Protein AF-A0A938YRT4-F1 (afdb_monomer_lite)

Foldseek 3Di:
DVVVVVVVVVVVVVVLLVQLLVQLVVVLVLVVVLVVQLVCCCVPVVDDNLVSLLVSQLVSLLVVLVCVLCVVVVVVVVVCVVPVDDDDPVPPDDPVRVVVVVVVVNVLSSVLSNVVSVVCSVLVVQLVVQLVVCCVPPVDDNSVSSSVSSSVSSSVVSCCCVPPNVCVVVVNVCSSPPDDD

Sequence (181 aa):
MALELVADILFALIDLVRMSLIVAIPGFLLVLAGQHLFKKLREKFKLNWIQAAGITTYAIVLAIVFIVYLYPFALSFMERAQTGSAPVPIMELTLVDYGVMVFATIAKNLLTALVFTFLLLPLLFFASFASEKIRERHKMPEIANTFVAVFCTAFVSWAIVLFIFPWILNGVLYLLFWSQI

Structure (mmCIF, N/CA/C/O backbone):
data_AF-A0A938YRT4-F1
#
_entry.id   AF-A0A938YRT4-F1
#
loop_
_atom_site.group_PDB
_atom_site.id
_atom_site.type_symbol
_atom_site.label_atom_id
_atom_site.label_alt_id
_atom_site.label_comp_id
_atom_site.label_asym_id
_atom_site.label_entity_id
_atom_site.label_seq_id
_atom_site.pdbx_PDB_ins_code
_atom_site.Cartn_x
_atom_site.Cartn_y
_atom_site.Cartn_z
_atom_site.occupancy
_atom_site.B_iso_or_equiv
_atom_site.auth_seq_id
_atom_site.auth_comp_id
_atom_site.auth_asym_id
_atom_site.auth_atom_id
_atom_site.pdbx_PDB_model_num
ATOM 1 N N . MET A 1 1 ? -32.212 -22.183 -14.624 1.00 69.88 1 MET A N 1
ATOM 2 C CA . MET A 1 1 ? -32.281 -20.707 -14.673 1.00 69.88 1 MET A CA 1
ATOM 3 C C . MET A 1 1 ? -32.308 -20.052 -13.290 1.00 69.88 1 MET A C 1
ATOM 5 O O . MET A 1 1 ? -31.295 -19.487 -12.921 1.00 69.88 1 MET A O 1
ATOM 9 N N . ALA A 1 2 ? -33.373 -20.142 -12.474 1.00 78.94 2 ALA A N 1
ATOM 10 C CA . ALA A 1 2 ? -33.368 -19.509 -11.136 1.00 78.94 2 ALA A CA 1
ATOM 11 C C . ALA A 1 2 ? -32.367 -20.153 -10.152 1.00 78.94 2 ALA A C 1
ATOM 13 O O . ALA A 1 2 ? -31.676 -19.451 -9.425 1.00 78.94 2 ALA A O 1
ATOM 14 N N . LEU A 1 3 ? -32.252 -21.487 -10.166 1.00 83.56 3 LEU A N 1
ATOM 15 C CA . LEU A 1 3 ? -31.285 -22.215 -9.337 1.00 83.56 3 LEU A CA 1
ATOM 16 C C . LEU A 1 3 ? -29.828 -21.925 -9.745 1.00 83.56 3 LEU A C 1
ATOM 18 O O . LEU A 1 3 ? -28.975 -21.780 -8.880 1.00 83.56 3 LEU A O 1
ATOM 22 N N . GLU A 1 4 ? -29.569 -21.800 -11.050 1.00 87.00 4 GLU A N 1
ATOM 23 C CA . GLU A 1 4 ? -28.250 -21.445 -11.601 1.00 87.00 4 GLU A CA 1
ATOM 24 C C . GLU A 1 4 ? -27.862 -20.019 -11.201 1.00 87.00 4 GLU A C 1
ATOM 26 O O . GLU A 1 4 ? -26.782 -19.817 -10.669 1.00 87.00 4 GLU A O 1
ATOM 31 N N . LEU A 1 5 ? -28.789 -19.059 -11.315 1.00 86.94 5 LEU A N 1
ATOM 32 C CA . LEU A 1 5 ? -28.571 -17.682 -10.865 1.00 86.94 5 LEU A CA 1
ATOM 33 C C . LEU A 1 5 ? -28.209 -17.615 -9.371 1.00 86.94 5 LEU A C 1
ATOM 35 O O . LEU A 1 5 ? -27.293 -16.898 -8.978 1.00 86.94 5 LEU A O 1
ATOM 39 N N . VAL A 1 6 ? -28.927 -18.359 -8.524 1.00 89.62 6 VAL A N 1
ATOM 40 C CA . VAL A 1 6 ? -28.648 -18.406 -7.079 1.00 89.62 6 VAL A CA 1
ATOM 41 C C . VAL A 1 6 ? -27.288 -19.049 -6.804 1.00 89.62 6 VAL A C 1
ATOM 43 O O . VAL A 1 6 ? -26.547 -18.552 -5.956 1.00 89.62 6 VAL A O 1
ATOM 46 N N . ALA A 1 7 ? -26.946 -20.122 -7.520 1.00 87.69 7 ALA A N 1
ATOM 47 C CA . ALA A 1 7 ? -25.646 -20.771 -7.400 1.00 87.69 7 ALA A CA 1
ATOM 48 C C . ALA A 1 7 ? -24.505 -19.824 -7.807 1.00 87.69 7 ALA A C 1
ATOM 50 O O . ALA A 1 7 ? -23.555 -19.670 -7.043 1.00 87.69 7 ALA A O 1
ATOM 51 N N . ASP A 1 8 ? -24.632 -19.125 -8.934 1.00 87.44 8 ASP A N 1
ATOM 52 C CA . ASP A 1 8 ? -23.621 -18.186 -9.435 1.00 87.44 8 ASP A CA 1
ATOM 53 C C . ASP A 1 8 ? -23.389 -17.021 -8.467 1.00 87.44 8 ASP A C 1
ATOM 55 O O . ASP A 1 8 ? -22.248 -16.649 -8.196 1.00 87.44 8 ASP A O 1
ATOM 59 N N . ILE A 1 9 ? -24.460 -16.477 -7.878 1.00 86.75 9 ILE A N 1
ATOM 60 C CA . ILE A 1 9 ? -24.355 -15.422 -6.859 1.00 86.75 9 ILE A CA 1
ATOM 61 C C . ILE A 1 9 ? -23.620 -15.939 -5.616 1.00 86.75 9 ILE A C 1
ATOM 63 O O . ILE A 1 9 ? -22.755 -15.247 -5.077 1.00 86.75 9 ILE A O 1
ATOM 67 N N . LEU A 1 10 ? -23.938 -17.152 -5.153 1.00 88.19 10 LEU A N 1
ATOM 68 C CA . LEU A 1 10 ? -23.267 -17.750 -3.998 1.00 88.19 10 LEU A CA 1
ATOM 69 C C . LEU A 1 10 ? -21.785 -18.013 -4.277 1.00 88.19 10 LEU A C 1
ATOM 71 O O . LEU A 1 10 ? -20.951 -17.688 -3.431 1.00 88.19 10 LEU A O 1
ATOM 75 N N . PHE A 1 11 ? -21.441 -18.538 -5.454 1.00 89.50 11 PHE A N 1
ATOM 76 C CA . PHE A 1 11 ? -20.047 -18.744 -5.846 1.00 89.50 11 PHE A CA 1
ATOM 77 C C . PHE A 1 11 ? -19.290 -17.422 -5.961 1.00 89.50 11 PHE A C 1
ATOM 79 O O . PHE A 1 11 ? -18.203 -17.311 -5.403 1.00 89.50 11 PHE A O 1
ATOM 86 N N . ALA A 1 12 ? -19.891 -16.387 -6.551 1.00 84.56 12 ALA A N 1
ATOM 87 C CA . ALA A 1 12 ? -19.286 -15.059 -6.618 1.00 84.56 12 ALA A CA 1
ATOM 88 C C . ALA A 1 12 ? -19.017 -14.466 -5.223 1.00 84.56 12 ALA A C 1
ATOM 90 O O . ALA A 1 12 ? -17.969 -13.860 -4.997 1.00 84.56 12 ALA A O 1
ATOM 91 N N . LEU A 1 13 ? -19.927 -14.662 -4.262 1.00 87.00 13 LEU A N 1
ATOM 92 C CA . LEU A 1 13 ? -19.724 -14.232 -2.873 1.00 87.00 13 LEU A CA 1
ATOM 93 C C . LEU A 1 13 ? -18.604 -15.017 -2.180 1.00 87.00 13 LEU A C 1
ATOM 95 O O . LEU A 1 13 ? -17.793 -14.426 -1.464 1.00 87.00 13 LEU A O 1
ATOM 99 N N . ILE A 1 14 ? -18.535 -16.332 -2.396 1.00 89.75 14 ILE A N 1
ATOM 100 C CA . ILE A 1 14 ? -17.462 -17.182 -1.859 1.00 89.75 14 ILE A CA 1
ATOM 101 C C . ILE A 1 14 ? -16.111 -16.767 -2.449 1.00 89.75 14 ILE A C 1
ATOM 103 O O . ILE A 1 14 ? -15.140 -16.610 -1.705 1.00 89.75 14 ILE A O 1
ATOM 107 N N . ASP A 1 15 ? -16.052 -16.528 -3.756 1.00 88.62 15 ASP A N 1
ATOM 108 C CA . ASP A 1 15 ? -14.843 -16.079 -4.440 1.00 88.62 15 ASP A CA 1
ATOM 109 C C . ASP A 1 15 ? -14.414 -14.692 -3.962 1.00 88.62 15 ASP A C 1
ATOM 111 O O . ASP A 1 15 ? -13.230 -14.476 -3.704 1.00 88.62 15 ASP A O 1
ATOM 115 N N . LEU A 1 16 ? -15.358 -13.778 -3.729 1.00 89.81 16 LEU A N 1
ATOM 116 C CA . LEU A 1 16 ? -15.077 -12.463 -3.153 1.00 89.81 16 LEU A CA 1
ATOM 117 C C . LEU A 1 16 ? -14.436 -12.582 -1.763 1.00 89.81 16 LEU A C 1
ATOM 119 O O . LEU A 1 16 ? -13.433 -11.922 -1.479 1.00 89.81 16 LEU A O 1
ATOM 123 N N . VAL A 1 17 ? -14.966 -13.455 -0.902 1.00 92.62 17 VAL A N 1
ATOM 124 C CA . VAL A 1 17 ? -14.387 -13.733 0.424 1.00 92.62 17 VAL A CA 1
ATOM 125 C C . VAL A 1 17 ? -12.995 -14.352 0.296 1.00 92.62 17 VAL A C 1
ATOM 127 O O . VAL A 1 17 ? -12.063 -13.921 0.980 1.00 92.62 17 VAL A O 1
ATOM 130 N N . ARG A 1 18 ? -12.817 -15.322 -0.605 1.00 91.81 18 ARG A N 1
ATOM 131 C CA . ARG A 1 18 ? -11.534 -15.997 -0.838 1.00 91.81 18 ARG A CA 1
ATOM 132 C C . ARG A 1 18 ? -10.465 -15.029 -1.342 1.00 91.81 18 ARG A C 1
ATOM 134 O O . ARG A 1 18 ? -9.365 -15.002 -0.796 1.00 91.81 18 ARG A O 1
ATOM 141 N N . MET A 1 19 ? -10.793 -14.202 -2.330 1.00 90.38 19 MET A N 1
ATOM 142 C CA . MET A 1 19 ? -9.907 -13.163 -2.868 1.00 90.38 19 MET A CA 1
ATOM 143 C C . MET A 1 19 ? -9.553 -12.126 -1.802 1.00 90.38 19 MET A C 1
ATOM 145 O O . MET A 1 19 ? -8.405 -11.689 -1.706 1.00 90.38 19 MET A O 1
ATOM 149 N N . SER A 1 20 ? -10.513 -11.781 -0.941 1.00 93.25 20 SER A N 1
ATOM 150 C CA . SER A 1 20 ? -10.275 -10.885 0.193 1.00 93.25 20 SER A CA 1
ATOM 151 C C . SER A 1 20 ? -9.300 -11.490 1.199 1.00 93.25 20 SER A C 1
ATOM 153 O O . SER A 1 20 ? -8.399 -10.790 1.643 1.00 93.25 20 SER A O 1
ATOM 155 N N . LEU A 1 21 ? -9.409 -12.785 1.518 1.00 92.38 21 LEU A N 1
ATOM 156 C CA . LEU A 1 21 ? -8.455 -13.474 2.397 1.00 92.38 21 LEU A CA 1
ATOM 157 C C . LEU A 1 21 ? -7.044 -13.517 1.801 1.00 92.38 21 LEU A C 1
ATOM 159 O O . LEU A 1 21 ? -6.078 -13.226 2.508 1.00 92.38 21 LEU A O 1
ATOM 163 N N . ILE A 1 22 ? -6.926 -13.835 0.508 1.00 93.50 22 ILE A N 1
ATOM 164 C CA . ILE A 1 22 ? -5.634 -13.904 -0.193 1.00 93.50 22 ILE A CA 1
ATOM 165 C C . ILE A 1 22 ? -4.906 -12.557 -0.132 1.00 93.50 22 ILE A C 1
ATOM 167 O O . ILE A 1 22 ? -3.698 -12.534 0.084 1.00 93.50 22 ILE A O 1
ATOM 171 N N . VAL A 1 23 ? -5.626 -11.440 -0.276 1.00 91.56 23 VAL A N 1
ATOM 172 C CA . VAL A 1 23 ? -5.047 -10.086 -0.207 1.00 91.56 23 VAL A CA 1
ATOM 173 C C . VAL A 1 23 ? -4.867 -9.606 1.238 1.00 91.56 23 VAL A C 1
ATOM 175 O O . VAL A 1 23 ? -3.909 -8.893 1.542 1.00 91.56 23 VAL A O 1
ATOM 178 N N . ALA A 1 24 ? -5.745 -10.013 2.155 1.00 92.81 24 ALA A N 1
ATOM 179 C CA . ALA A 1 24 ? -5.698 -9.580 3.547 1.00 92.81 24 ALA A CA 1
ATOM 180 C C . ALA A 1 24 ? -4.453 -10.082 4.283 1.00 92.81 24 ALA A C 1
ATOM 182 O O . ALA A 1 24 ? -3.920 -9.351 5.109 1.00 92.81 24 ALA A O 1
ATOM 183 N N . ILE A 1 25 ? -3.954 -11.285 3.979 1.00 92.69 25 ILE A N 1
ATOM 184 C CA . ILE A 1 25 ? -2.740 -11.831 4.610 1.00 92.69 25 ILE A CA 1
ATOM 185 C C . ILE A 1 25 ? -1.500 -10.954 4.334 1.00 92.69 25 ILE A C 1
ATOM 187 O O . ILE A 1 25 ? -0.909 -10.454 5.295 1.00 92.69 25 ILE A O 1
ATOM 191 N N . PRO A 1 26 ? -1.088 -10.708 3.073 1.00 92.69 26 PRO A N 1
ATOM 192 C CA . PRO A 1 26 ? 0.041 -9.825 2.794 1.00 92.69 26 PRO A CA 1
ATOM 193 C C . PRO A 1 26 ? -0.253 -8.379 3.212 1.00 92.69 26 PRO A C 1
ATOM 195 O O . PRO A 1 26 ? 0.626 -7.717 3.760 1.00 92.69 26 PRO A O 1
ATOM 198 N N . GLY A 1 27 ? -1.493 -7.903 3.043 1.00 91.88 27 GLY A N 1
ATOM 199 C CA . GLY A 1 27 ? -1.907 -6.580 3.516 1.00 91.88 27 GLY A CA 1
ATOM 200 C C . GLY A 1 27 ? -1.720 -6.407 5.025 1.00 91.88 27 GLY A C 1
ATOM 201 O O . GLY A 1 27 ? -1.227 -5.379 5.479 1.00 91.88 27 GLY A O 1
ATOM 202 N N . PHE A 1 28 ? -2.033 -7.434 5.810 1.00 93.94 28 PHE A N 1
ATOM 203 C CA . PHE A 1 28 ? -1.874 -7.429 7.259 1.00 93.94 28 PHE A CA 1
ATOM 204 C C . PHE A 1 28 ? -0.403 -7.330 7.673 1.00 93.94 28 PHE A C 1
ATOM 206 O O . PHE A 1 28 ? -0.063 -6.519 8.534 1.00 93.94 28 PHE A O 1
ATOM 213 N N . LEU A 1 29 ? 0.482 -8.087 7.017 1.00 93.12 29 LEU A N 1
ATOM 214 C CA . LEU A 1 29 ? 1.925 -7.995 7.257 1.00 93.12 29 LEU A CA 1
ATOM 215 C C . LEU A 1 29 ? 2.462 -6.590 6.948 1.00 93.12 29 LEU A C 1
ATOM 217 O O . LEU A 1 29 ? 3.240 -6.037 7.728 1.00 93.12 29 LEU A O 1
ATOM 221 N N . LEU A 1 30 ? 2.001 -5.983 5.850 1.00 92.06 30 LEU A N 1
ATOM 222 C CA . LEU A 1 30 ? 2.358 -4.610 5.492 1.00 92.06 30 LEU A CA 1
ATOM 223 C C . LEU A 1 30 ? 1.846 -3.594 6.514 1.00 92.06 30 LEU A C 1
ATOM 225 O O . LEU A 1 30 ? 2.568 -2.658 6.849 1.00 92.06 30 LEU A O 1
ATOM 229 N N . VAL A 1 31 ? 0.636 -3.780 7.047 1.00 91.81 31 VAL A N 1
ATOM 230 C CA . VAL A 1 31 ? 0.087 -2.907 8.094 1.00 91.81 31 VAL A CA 1
ATOM 231 C C . VAL A 1 31 ? 0.897 -3.018 9.382 1.00 91.81 31 VAL A C 1
ATOM 233 O O . VAL A 1 31 ? 1.217 -1.987 9.966 1.00 91.81 31 VAL A O 1
ATOM 236 N N . LEU A 1 32 ? 1.302 -4.220 9.803 1.00 91.56 32 LEU A N 1
ATOM 237 C CA . LEU A 1 32 ? 2.163 -4.385 10.983 1.00 91.56 32 LEU A CA 1
ATOM 238 C C . LEU A 1 32 ? 3.521 -3.691 10.808 1.00 91.56 32 LEU A C 1
ATOM 240 O O . LEU A 1 32 ? 3.988 -2.991 11.712 1.00 91.56 32 LEU A O 1
ATOM 244 N N . ALA A 1 33 ? 4.141 -3.831 9.634 1.00 89.00 33 ALA A N 1
ATOM 245 C CA . ALA A 1 33 ? 5.367 -3.104 9.307 1.00 89.00 33 ALA A CA 1
ATOM 246 C C . ALA A 1 33 ? 5.127 -1.580 9.288 1.00 89.00 33 ALA A C 1
ATOM 248 O O . ALA A 1 33 ? 5.911 -0.802 9.839 1.00 89.00 33 ALA A O 1
ATOM 249 N N . GLY A 1 34 ? 4.000 -1.151 8.721 1.00 91.69 34 GLY A N 1
ATOM 250 C CA . GLY A 1 3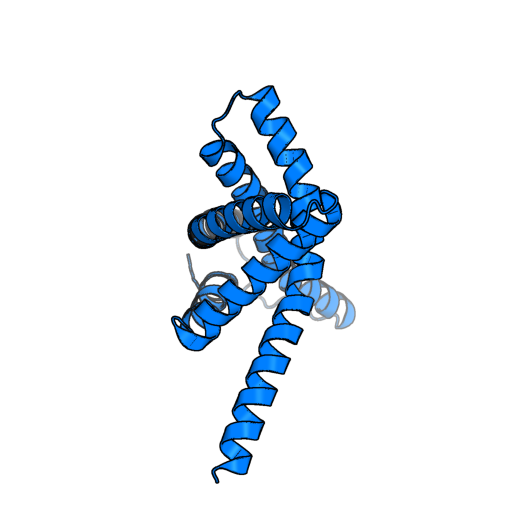4 ? 3.593 0.245 8.628 1.00 91.69 34 GLY A CA 1
ATOM 251 C C . GLY A 1 34 ? 3.291 0.898 9.971 1.00 91.69 34 GLY A C 1
ATOM 252 O O . GLY A 1 34 ? 3.641 2.057 10.164 1.00 91.69 34 GLY A O 1
ATOM 253 N N . GLN A 1 35 ? 2.722 0.171 10.934 1.00 90.75 35 GLN A N 1
ATOM 254 C CA . GLN A 1 35 ? 2.446 0.682 12.281 1.00 90.75 35 GLN A CA 1
ATOM 255 C C . GLN A 1 35 ? 3.725 1.143 12.990 1.00 90.75 35 GLN A C 1
ATOM 257 O O . GLN A 1 35 ? 3.732 2.196 13.633 1.00 90.75 35 GLN A O 1
ATOM 262 N N . HIS A 1 36 ? 4.826 0.405 12.820 1.00 89.75 36 HIS A N 1
ATOM 263 C CA . HIS A 1 36 ? 6.127 0.785 13.369 1.00 89.75 36 HIS A CA 1
ATOM 264 C C . HIS A 1 36 ? 6.637 2.093 12.750 1.00 89.75 36 HIS A C 1
ATOM 266 O O . HIS A 1 36 ? 7.083 2.993 13.469 1.00 89.75 36 HIS A O 1
ATOM 272 N N . LEU A 1 37 ? 6.532 2.225 11.423 1.00 90.62 37 LEU A N 1
ATOM 273 C CA . LEU A 1 37 ? 6.924 3.441 10.709 1.00 90.62 37 LEU A CA 1
ATOM 274 C C . LEU A 1 37 ? 6.041 4.635 11.103 1.00 90.62 37 LEU A C 1
ATOM 276 O O . LEU A 1 37 ? 6.562 5.703 11.427 1.00 90.62 37 LEU A O 1
ATOM 280 N N . PHE A 1 38 ? 4.725 4.433 11.153 1.00 91.88 38 PHE A N 1
ATOM 281 C CA . PHE A 1 38 ? 3.738 5.436 11.543 1.00 91.88 38 PHE A CA 1
ATOM 282 C C . PHE A 1 38 ? 4.010 5.988 12.942 1.00 91.88 38 PHE A C 1
ATOM 284 O O . PHE A 1 38 ? 4.072 7.206 13.126 1.00 91.88 38 PHE A O 1
ATOM 291 N N . LYS A 1 39 ? 4.224 5.104 13.927 1.00 91.19 39 LYS A N 1
ATOM 292 C CA . LYS A 1 39 ? 4.513 5.502 15.310 1.00 91.19 39 LYS A CA 1
ATOM 293 C C . LYS A 1 39 ? 5.792 6.335 15.382 1.00 91.19 39 LYS A C 1
ATOM 295 O O . LYS A 1 39 ? 5.776 7.431 15.938 1.00 91.19 39 LYS A O 1
ATOM 300 N N . LYS A 1 40 ? 6.862 5.877 14.723 1.00 92.31 40 LYS A N 1
ATOM 301 C CA . LYS A 1 40 ? 8.151 6.584 14.673 1.00 92.31 40 LYS A CA 1
ATOM 302 C C . LYS A 1 40 ? 8.036 7.966 14.025 1.00 92.31 40 LYS A C 1
ATOM 304 O O . LYS A 1 40 ? 8.632 8.922 14.519 1.00 92.31 40 LYS A O 1
ATOM 309 N N . LEU A 1 41 ? 7.273 8.092 12.938 1.00 90.00 41 LEU A N 1
ATOM 310 C CA . LEU A 1 41 ? 7.037 9.374 12.269 1.00 90.00 41 LEU A CA 1
ATOM 311 C C . LEU A 1 41 ? 6.228 10.331 13.147 1.00 90.00 41 LEU A C 1
ATOM 313 O O . LEU A 1 41 ? 6.598 11.497 13.283 1.00 90.00 41 LEU A O 1
ATOM 317 N N . ARG A 1 42 ? 5.158 9.838 13.777 1.00 90.62 42 ARG A N 1
ATOM 318 C CA . ARG A 1 42 ? 4.296 10.645 14.647 1.00 90.62 42 ARG A CA 1
ATOM 319 C C . ARG A 1 42 ? 5.044 11.154 15.877 1.00 90.62 42 ARG A C 1
ATOM 321 O O . ARG A 1 42 ? 4.927 12.329 16.204 1.00 90.62 42 ARG A O 1
ATOM 328 N N . GLU A 1 43 ? 5.832 10.301 16.526 1.00 91.94 43 GLU A N 1
ATOM 329 C CA . GLU A 1 43 ? 6.611 10.665 17.715 1.00 91.94 43 GLU A CA 1
ATOM 330 C C . GLU A 1 43 ? 7.752 11.634 17.381 1.00 91.94 43 GLU A C 1
ATOM 332 O O . GLU A 1 43 ? 7.931 12.636 18.073 1.00 91.94 43 GLU A O 1
ATOM 337 N N . LYS A 1 44 ? 8.499 11.381 16.297 1.00 93.12 44 LYS A N 1
ATOM 338 C CA . LYS A 1 44 ? 9.674 12.189 15.937 1.00 93.12 44 LYS A CA 1
ATOM 339 C C . LYS A 1 44 ? 9.315 13.548 15.338 1.00 93.12 44 LYS A C 1
ATOM 341 O O . LYS A 1 44 ? 9.974 14.536 15.643 1.00 93.12 44 LYS A O 1
ATOM 346 N N . PHE A 1 45 ? 8.300 13.601 14.477 1.00 91.56 45 PHE A N 1
ATOM 347 C CA . PHE A 1 45 ? 7.960 14.803 13.705 1.00 91.56 45 PHE A CA 1
ATOM 348 C C . PHE A 1 45 ? 6.677 15.499 14.182 1.00 91.56 45 PHE A C 1
ATOM 350 O O . PHE A 1 45 ? 6.296 16.510 13.601 1.00 91.56 45 PHE A O 1
ATOM 357 N N . LYS A 1 46 ? 6.013 14.985 15.233 1.00 90.81 46 LYS A N 1
ATOM 358 C CA . LYS A 1 46 ? 4.761 15.534 15.798 1.00 90.81 46 LYS A CA 1
ATOM 359 C C . LYS A 1 46 ? 3.667 15.767 14.747 1.00 90.81 46 LYS A C 1
ATOM 361 O O . LYS A 1 46 ? 2.895 16.718 14.832 1.00 90.81 46 LYS A O 1
ATOM 366 N N . LEU A 1 47 ? 3.616 14.894 13.746 1.00 89.88 47 LEU A N 1
ATOM 367 C CA . LEU A 1 47 ? 2.666 14.991 12.643 1.00 89.88 47 LEU A CA 1
ATOM 368 C C . LEU A 1 47 ? 1.242 14.687 13.111 1.00 89.88 47 LEU A C 1
ATOM 370 O O . LEU A 1 47 ? 1.026 13.883 14.026 1.00 89.88 47 LEU A O 1
ATOM 374 N N . ASN A 1 48 ? 0.258 15.288 12.439 1.00 92.88 48 ASN A N 1
ATOM 375 C CA . ASN A 1 48 ? -1.132 14.891 12.633 1.00 92.88 48 ASN A CA 1
ATOM 376 C C . ASN A 1 48 ? -1.369 13.472 12.068 1.00 92.88 48 ASN A C 1
ATOM 378 O O . ASN A 1 48 ? -0.555 12.932 11.314 1.00 92.88 48 ASN A O 1
ATOM 382 N N . TRP A 1 49 ? -2.484 12.846 12.455 1.00 89.06 49 TRP A N 1
ATOM 383 C CA . TRP A 1 49 ? -2.776 11.462 12.064 1.00 89.06 49 TRP A CA 1
ATOM 384 C C . TRP A 1 49 ? -2.806 11.284 10.536 1.00 89.06 49 TRP A C 1
ATOM 386 O O . TRP A 1 49 ? -2.201 10.344 10.027 1.00 89.06 49 TRP A O 1
ATOM 396 N N . ILE A 1 50 ? -3.418 12.226 9.807 1.00 91.19 50 ILE A N 1
ATOM 397 C CA . ILE A 1 50 ? -3.555 12.177 8.342 1.00 91.19 50 ILE A CA 1
ATOM 398 C C . ILE A 1 50 ? -2.187 12.271 7.654 1.00 91.19 50 ILE A C 1
ATOM 400 O O . ILE A 1 50 ? -1.899 11.497 6.749 1.00 91.19 50 ILE A O 1
ATOM 404 N N . GLN A 1 51 ? -1.319 13.180 8.099 1.00 91.81 51 GLN A N 1
ATOM 405 C CA . GLN A 1 51 ? 0.033 13.364 7.568 1.00 91.81 51 GLN A CA 1
ATOM 406 C C . GLN A 1 51 ? 0.890 12.123 7.810 1.00 91.81 51 GLN A C 1
ATOM 408 O O . GLN A 1 51 ? 1.520 11.618 6.883 1.00 91.81 51 GLN A O 1
ATOM 413 N N . ALA A 1 52 ? 0.897 11.598 9.039 1.00 91.62 52 ALA A N 1
ATOM 414 C CA . ALA A 1 52 ? 1.667 10.404 9.370 1.00 91.62 52 ALA A CA 1
ATOM 415 C C . ALA A 1 52 ? 1.158 9.169 8.608 1.00 91.62 52 ALA A C 1
ATOM 417 O O . ALA A 1 52 ? 1.968 8.381 8.114 1.00 91.62 52 ALA A O 1
ATOM 418 N N . ALA A 1 53 ? -0.162 9.015 8.465 1.00 90.56 53 ALA A N 1
ATOM 419 C CA . ALA A 1 53 ? -0.774 7.936 7.694 1.00 90.56 53 ALA A CA 1
ATOM 420 C C . ALA A 1 53 ? -0.457 8.070 6.200 1.00 90.56 53 ALA A C 1
ATOM 422 O O . ALA A 1 53 ? -0.038 7.095 5.579 1.00 90.56 53 ALA A O 1
ATOM 423 N N . GLY A 1 54 ? -0.567 9.277 5.640 1.00 91.94 54 GLY A N 1
ATOM 424 C CA . GLY A 1 54 ? -0.246 9.569 4.243 1.00 91.94 54 GLY A CA 1
ATOM 425 C C . GLY A 1 54 ? 1.212 9.268 3.902 1.00 91.94 54 GLY A C 1
ATOM 426 O O . GLY A 1 54 ? 1.472 8.541 2.950 1.00 91.94 54 GLY A O 1
ATOM 427 N N . ILE A 1 55 ? 2.165 9.737 4.715 1.00 93.56 55 ILE A N 1
ATOM 428 C CA . ILE A 1 55 ? 3.601 9.485 4.494 1.00 93.56 55 ILE A CA 1
ATOM 429 C C . ILE A 1 55 ? 3.932 7.996 4.639 1.00 93.56 55 ILE A C 1
ATOM 431 O O . ILE A 1 55 ? 4.689 7.452 3.839 1.00 93.56 55 ILE A O 1
ATOM 435 N N . THR A 1 56 ? 3.358 7.326 5.641 1.00 93.44 56 THR A N 1
ATOM 436 C CA . THR A 1 56 ? 3.572 5.886 5.863 1.00 93.44 56 THR A CA 1
ATOM 437 C C . THR A 1 56 ? 3.049 5.072 4.684 1.00 93.44 56 THR A C 1
ATOM 439 O O . THR A 1 56 ? 3.747 4.202 4.170 1.00 93.44 56 THR A O 1
ATOM 442 N N . THR A 1 57 ? 1.837 5.387 4.231 1.00 93.50 57 THR A N 1
ATOM 443 C CA . THR A 1 57 ? 1.203 4.736 3.081 1.00 93.50 57 THR A CA 1
ATOM 444 C C . THR A 1 57 ? 2.017 4.977 1.825 1.00 93.50 57 THR A C 1
ATOM 446 O O . THR A 1 57 ? 2.341 4.022 1.131 1.00 93.50 57 THR A O 1
ATOM 449 N N . TYR A 1 58 ? 2.437 6.220 1.589 1.00 94.69 58 TYR A N 1
ATOM 450 C CA . TYR A 1 58 ? 3.298 6.565 0.467 1.00 94.69 58 TYR A CA 1
ATOM 451 C C . TYR A 1 58 ? 4.603 5.776 0.473 1.00 94.69 58 TYR A C 1
ATOM 453 O O . TYR A 1 58 ? 4.962 5.201 -0.546 1.00 94.69 58 TYR A O 1
ATOM 461 N N . ALA A 1 59 ? 5.284 5.672 1.615 1.00 94.06 59 ALA A N 1
ATOM 462 C CA . ALA A 1 59 ? 6.524 4.908 1.721 1.00 94.06 59 ALA A CA 1
ATOM 463 C C . ALA A 1 59 ? 6.326 3.412 1.409 1.00 94.06 59 ALA A C 1
ATOM 465 O O . ALA A 1 59 ? 7.126 2.824 0.682 1.00 94.06 59 ALA A O 1
ATOM 466 N N . ILE A 1 60 ? 5.253 2.801 1.924 1.00 94.06 60 ILE A N 1
ATOM 467 C CA . ILE A 1 60 ? 4.931 1.385 1.681 1.00 94.06 60 ILE A CA 1
ATOM 468 C C . ILE A 1 60 ? 4.555 1.154 0.217 1.00 94.06 60 ILE A C 1
ATOM 470 O O . ILE A 1 60 ? 5.080 0.246 -0.424 1.00 94.06 60 ILE A O 1
ATOM 474 N N . VAL A 1 61 ? 3.669 1.988 -0.326 1.00 93.62 61 VAL A N 1
ATOM 475 C CA . VAL A 1 61 ? 3.225 1.909 -1.721 1.00 93.62 61 VAL A CA 1
ATOM 476 C C . VAL A 1 61 ? 4.399 2.126 -2.663 1.00 93.62 61 VAL A C 1
ATOM 478 O O . VAL A 1 61 ? 4.542 1.380 -3.623 1.00 93.62 61 VAL A O 1
ATOM 481 N N . LEU A 1 62 ? 5.274 3.089 -2.376 1.00 93.62 62 LEU A N 1
ATOM 482 C CA . LEU A 1 62 ? 6.477 3.334 -3.162 1.00 93.62 62 LEU A CA 1
ATOM 483 C C . LEU A 1 62 ? 7.380 2.099 -3.186 1.00 93.62 62 LEU A C 1
ATOM 485 O O . LEU A 1 62 ? 7.810 1.688 -4.260 1.00 93.62 62 LEU A O 1
ATOM 489 N N . ALA A 1 63 ? 7.616 1.467 -2.033 1.00 92.00 63 ALA A N 1
ATOM 490 C CA . ALA A 1 63 ? 8.387 0.228 -1.966 1.00 92.00 63 ALA A CA 1
ATOM 491 C C . ALA A 1 63 ? 7.744 -0.892 -2.802 1.00 92.00 63 ALA A C 1
ATOM 493 O O . ALA A 1 63 ? 8.445 -1.566 -3.555 1.00 92.00 63 ALA A O 1
ATOM 494 N N . ILE A 1 64 ? 6.417 -1.051 -2.738 1.00 91.44 64 ILE A N 1
ATOM 495 C CA . ILE A 1 64 ? 5.689 -2.025 -3.565 1.00 91.44 64 ILE A CA 1
ATOM 496 C C . ILE A 1 64 ? 5.838 -1.703 -5.052 1.00 91.44 64 ILE A C 1
ATOM 498 O O . ILE A 1 64 ? 6.166 -2.596 -5.825 1.00 91.44 64 ILE A O 1
ATOM 502 N N . VAL A 1 65 ? 5.630 -0.448 -5.460 1.00 90.19 65 VAL A N 1
ATOM 503 C CA . VAL A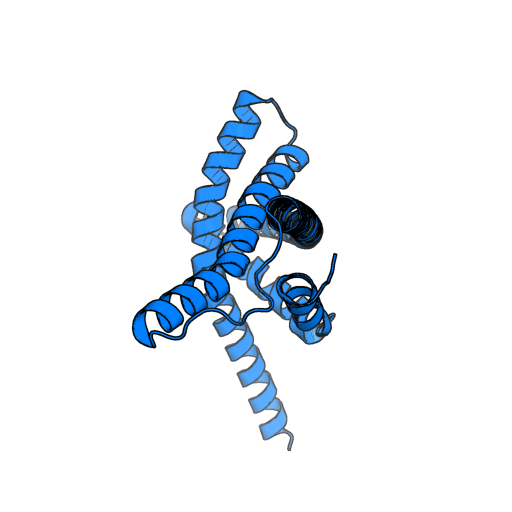 1 65 ? 5.756 -0.014 -6.860 1.00 90.19 65 VAL A CA 1
ATOM 504 C C . VAL A 1 65 ? 7.157 -0.315 -7.379 1.00 90.19 65 VAL A C 1
ATOM 506 O O . VAL A 1 65 ? 7.285 -0.889 -8.454 1.00 90.19 65 VAL A O 1
ATOM 509 N N . PHE A 1 66 ? 8.204 -0.016 -6.605 1.00 88.31 66 PHE A N 1
ATOM 510 C CA . PHE A 1 66 ? 9.572 -0.364 -6.985 1.00 88.31 66 PHE A CA 1
ATOM 511 C C . PHE A 1 66 ? 9.785 -1.875 -7.100 1.00 88.31 66 PHE A C 1
ATOM 513 O O . PHE A 1 66 ? 10.380 -2.312 -8.078 1.00 88.31 66 PHE A O 1
ATOM 520 N N . ILE A 1 67 ? 9.289 -2.682 -6.158 1.00 88.12 67 ILE A N 1
ATOM 521 C CA . ILE A 1 67 ? 9.416 -4.149 -6.224 1.00 88.12 67 ILE A CA 1
ATOM 522 C C . ILE A 1 67 ? 8.706 -4.699 -7.466 1.00 88.12 67 ILE A C 1
ATOM 524 O O . ILE A 1 67 ? 9.297 -5.469 -8.221 1.00 88.12 67 ILE A O 1
ATOM 528 N N . VAL A 1 68 ? 7.461 -4.280 -7.706 1.00 86.38 68 VAL A N 1
ATOM 529 C CA . VAL A 1 68 ? 6.652 -4.717 -8.856 1.00 86.38 68 VAL A CA 1
ATOM 530 C C . VAL A 1 68 ? 7.283 -4.270 -10.171 1.00 86.38 68 VAL A C 1
ATOM 532 O O . VAL A 1 68 ? 7.308 -5.040 -11.127 1.00 86.38 68 VAL A O 1
ATOM 535 N N . TYR A 1 69 ? 7.833 -3.056 -10.215 1.00 82.12 69 TYR A N 1
ATOM 536 C CA . TYR A 1 69 ? 8.519 -2.534 -11.390 1.00 82.12 69 TYR A CA 1
ATOM 537 C C . TYR A 1 69 ? 9.840 -3.263 -11.662 1.00 82.12 69 TYR A C 1
ATOM 539 O O . TYR A 1 69 ? 10.131 -3.578 -12.809 1.00 82.12 69 TYR A O 1
ATOM 547 N N . LEU A 1 70 ? 10.639 -3.566 -10.632 1.00 79.69 70 LEU A N 1
ATOM 548 C CA . LEU A 1 70 ? 11.944 -4.226 -10.779 1.00 79.69 70 LEU A CA 1
ATOM 549 C C . LEU A 1 70 ? 11.839 -5.729 -11.067 1.00 79.69 70 LEU A C 1
ATOM 551 O O . LEU A 1 70 ? 12.753 -6.293 -11.668 1.00 79.69 70 LEU A O 1
ATOM 555 N N . TYR A 1 71 ? 10.744 -6.379 -10.671 1.00 79.25 71 TYR A N 1
ATOM 556 C CA . TYR A 1 71 ? 10.523 -7.811 -10.884 1.00 79.25 71 TYR A CA 1
ATOM 557 C C . TYR A 1 71 ? 10.704 -8.272 -12.349 1.00 79.25 71 TYR A C 1
ATOM 559 O O . TYR A 1 71 ? 11.530 -9.159 -12.578 1.00 79.25 71 TYR A O 1
ATOM 567 N N . PRO A 1 72 ? 10.036 -7.679 -13.364 1.00 75.44 72 PRO A N 1
ATOM 568 C CA . PRO A 1 72 ? 10.236 -8.076 -14.760 1.00 75.44 72 PRO A CA 1
ATOM 569 C C . PRO A 1 72 ? 11.659 -7.798 -15.264 1.00 75.44 72 PRO A C 1
ATOM 571 O O . PRO A 1 72 ? 12.190 -8.583 -16.049 1.00 75.44 72 PRO A O 1
ATOM 574 N N . PHE A 1 73 ? 12.316 -6.731 -14.790 1.00 72.12 73 PHE A N 1
ATOM 575 C CA . PHE A 1 73 ? 13.715 -6.462 -15.142 1.00 72.12 73 PHE A CA 1
ATOM 576 C C . PHE A 1 73 ? 14.640 -7.558 -14.613 1.00 72.12 73 PHE A C 1
ATOM 578 O O . PHE A 1 73 ? 15.466 -8.069 -15.369 1.00 72.12 73 PHE A O 1
ATOM 585 N N . ALA A 1 74 ? 14.469 -7.963 -13.353 1.00 73.94 74 ALA A N 1
ATOM 586 C CA . ALA A 1 74 ? 15.244 -9.044 -12.754 1.00 73.94 74 ALA A CA 1
ATOM 587 C C . ALA A 1 74 ? 15.035 -10.374 -13.497 1.00 73.94 74 ALA A C 1
ATOM 589 O O . ALA A 1 74 ? 16.017 -11.037 -13.826 1.00 73.94 74 ALA A O 1
ATOM 590 N N . LEU A 1 75 ? 13.788 -10.721 -13.838 1.00 76.69 75 LEU A N 1
ATOM 591 C CA . LEU A 1 75 ? 13.487 -11.910 -14.644 1.00 76.69 75 LEU A CA 1
ATOM 592 C C . LEU A 1 75 ? 14.173 -11.859 -16.013 1.00 76.69 75 LEU A C 1
ATOM 594 O O . LEU A 1 75 ? 14.865 -12.803 -16.383 1.00 76.69 75 LEU A O 1
ATOM 598 N N . SER A 1 76 ? 14.067 -10.732 -16.723 1.00 71.44 76 SER A N 1
ATOM 599 C CA . SER A 1 76 ? 14.697 -10.572 -18.040 1.00 71.44 76 SER A CA 1
ATOM 600 C C . SER A 1 76 ? 16.227 -10.663 -17.985 1.00 71.44 76 SER A C 1
ATOM 602 O O . SER A 1 76 ? 16.855 -11.179 -18.907 1.00 71.44 76 SER A O 1
ATOM 604 N N . PHE A 1 77 ? 16.845 -10.190 -16.899 1.00 71.38 77 PHE A N 1
ATOM 605 C CA . PHE A 1 77 ? 18.286 -10.300 -16.689 1.00 71.38 77 PHE A CA 1
ATOM 606 C C . PHE A 1 77 ? 18.704 -11.750 -16.413 1.00 71.38 77 PHE A C 1
ATOM 608 O O . PHE A 1 77 ? 19.701 -12.218 -16.963 1.00 71.38 77 PHE A O 1
ATOM 615 N N . MET A 1 78 ? 17.926 -12.477 -15.604 1.00 75.62 78 MET A N 1
ATOM 616 C CA . MET A 1 78 ? 18.174 -13.891 -15.308 1.00 75.62 78 MET A CA 1
ATOM 617 C C . MET A 1 78 ? 18.011 -14.780 -16.543 1.00 75.62 78 MET A C 1
ATOM 619 O O . MET A 1 78 ? 18.855 -15.643 -16.772 1.00 75.62 78 MET A O 1
ATOM 623 N N . GLU A 1 79 ? 16.987 -14.547 -17.367 1.00 72.31 79 GLU A N 1
ATOM 624 C CA . GLU A 1 79 ? 16.800 -15.271 -18.631 1.00 72.31 79 GLU A CA 1
ATOM 625 C C . GLU A 1 79 ? 17.972 -15.030 -19.588 1.00 72.31 79 GLU A C 1
ATOM 627 O O . GLU A 1 79 ? 18.540 -15.984 -20.113 1.00 72.31 79 GLU A O 1
ATOM 632 N N . ARG A 1 80 ? 18.424 -13.776 -19.737 1.00 67.62 80 ARG A N 1
ATOM 633 C CA . ARG A 1 80 ? 19.591 -13.435 -20.574 1.00 67.62 80 ARG A CA 1
ATOM 634 C C . ARG A 1 80 ? 20.874 -14.125 -20.122 1.00 67.62 80 ARG A C 1
ATOM 636 O O . ARG A 1 80 ? 21.648 -14.584 -20.961 1.00 67.62 80 ARG A O 1
ATOM 643 N N . ALA A 1 81 ? 21.100 -14.209 -18.812 1.00 65.88 81 ALA A N 1
ATOM 644 C CA . ALA A 1 81 ? 22.257 -14.903 -18.253 1.00 65.88 81 ALA A CA 1
ATOM 645 C C . ALA A 1 81 ? 22.244 -16.412 -18.566 1.00 65.88 81 ALA A C 1
ATOM 647 O O . ALA A 1 81 ? 23.305 -17.025 -18.646 1.00 65.88 81 ALA A O 1
ATOM 648 N N . GLN A 1 82 ? 21.062 -17.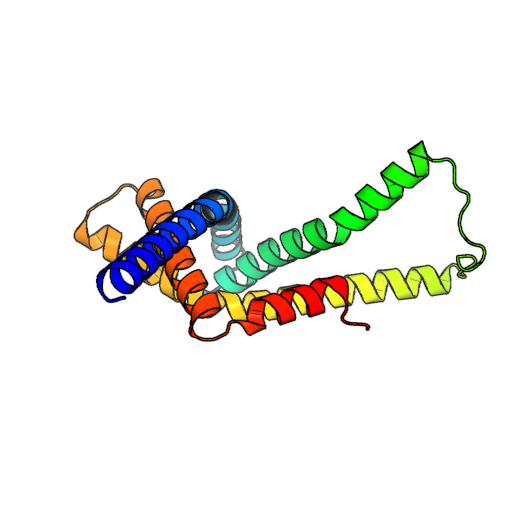002 -18.769 1.00 65.88 82 GLN A N 1
ATOM 649 C CA . GLN A 1 82 ? 20.897 -18.418 -19.105 1.00 65.88 82 GLN A CA 1
ATOM 650 C C . GLN A 1 82 ? 20.932 -18.686 -20.615 1.00 65.88 82 GLN A C 1
ATOM 652 O O . GLN A 1 82 ? 21.422 -19.734 -21.031 1.00 65.88 82 GLN A O 1
ATOM 657 N N . THR A 1 83 ? 20.441 -17.761 -21.444 1.00 69.88 83 THR A N 1
ATOM 658 C CA . THR A 1 83 ? 20.340 -17.947 -22.903 1.00 69.88 83 THR A CA 1
ATOM 659 C C . THR A 1 83 ? 21.555 -17.448 -23.685 1.00 69.88 83 THR A C 1
ATOM 661 O O . THR A 1 83 ? 21.656 -17.727 -24.877 1.00 69.88 83 THR A O 1
ATOM 664 N N . GLY A 1 84 ? 22.476 -16.708 -23.056 1.00 65.56 84 GLY A N 1
ATOM 665 C CA . GLY A 1 84 ? 23.707 -16.220 -23.697 1.00 65.56 84 GLY A CA 1
ATOM 666 C C . GLY A 1 84 ? 23.476 -15.220 -24.839 1.00 65.56 84 GLY A C 1
ATOM 667 O O . GLY A 1 84 ? 24.390 -14.938 -25.613 1.00 65.56 84 GLY A O 1
ATOM 668 N N . SER A 1 85 ? 22.262 -14.686 -24.973 1.00 66.00 85 SER A N 1
ATOM 669 C CA . SER A 1 85 ? 21.896 -13.749 -26.031 1.00 66.00 85 SER A CA 1
ATOM 670 C C . SER A 1 85 ? 22.537 -12.381 -25.780 1.00 66.00 85 SER A C 1
ATOM 672 O O . SER A 1 85 ? 22.226 -11.697 -24.803 1.00 66.00 85 SER A O 1
ATOM 674 N N . ALA A 1 86 ? 23.440 -11.980 -26.680 1.00 59.59 86 ALA A N 1
ATOM 675 C CA . ALA A 1 86 ? 24.046 -10.651 -26.691 1.00 59.59 86 ALA A CA 1
ATOM 676 C C . ALA A 1 86 ? 22.975 -9.551 -26.883 1.00 59.59 86 ALA A C 1
ATOM 678 O O . ALA A 1 86 ? 21.954 -9.796 -27.535 1.00 59.59 86 ALA A O 1
ATOM 679 N N . PRO A 1 87 ? 23.177 -8.346 -26.316 1.00 56.66 87 PRO A N 1
ATOM 680 C CA . PRO A 1 87 ? 22.208 -7.259 -26.406 1.00 56.66 87 PRO A CA 1
ATOM 681 C C . PRO A 1 87 ? 21.949 -6.840 -27.859 1.00 56.66 87 PRO A C 1
ATOM 683 O O . PRO A 1 87 ? 22.851 -6.812 -28.694 1.00 56.66 87 PRO A O 1
ATOM 686 N N . VAL A 1 88 ? 20.693 -6.489 -28.143 1.00 56.31 88 VAL A N 1
ATOM 687 C CA . VAL A 1 88 ? 20.285 -5.904 -29.426 1.00 56.31 88 VAL A CA 1
ATOM 688 C C . VAL A 1 88 ? 21.035 -4.568 -29.608 1.00 56.31 88 VAL A C 1
ATOM 690 O O . VAL A 1 88 ? 21.001 -3.756 -28.680 1.00 56.31 88 VAL A O 1
ATOM 693 N N . PRO A 1 89 ? 21.656 -4.286 -30.773 1.00 50.72 89 PRO A N 1
ATOM 694 C CA . PRO A 1 89 ? 22.481 -3.087 -31.022 1.00 50.72 89 PRO A CA 1
ATOM 695 C C . PRO A 1 89 ? 21.793 -1.730 -30.783 1.00 50.72 89 PRO A C 1
ATOM 697 O O . PRO A 1 89 ? 22.449 -0.702 -30.692 1.00 50.72 89 PRO A O 1
ATOM 700 N N . ILE A 1 90 ? 20.466 -1.715 -30.629 1.00 50.06 90 ILE A N 1
ATOM 701 C CA . ILE A 1 90 ? 19.664 -0.525 -30.297 1.00 50.06 90 ILE A CA 1
ATOM 702 C C . ILE A 1 90 ? 19.935 -0.043 -28.846 1.00 50.06 90 ILE A C 1
ATOM 704 O O . ILE A 1 90 ? 19.477 1.020 -28.442 1.00 50.06 90 ILE A O 1
ATOM 708 N N . MET A 1 91 ? 20.702 -0.803 -28.050 1.00 51.12 91 MET A N 1
ATOM 709 C CA . MET A 1 91 ? 21.112 -0.455 -26.681 1.00 51.12 91 MET A CA 1
ATOM 710 C C . MET A 1 91 ? 22.456 0.288 -26.573 1.00 51.12 91 MET A C 1
ATOM 712 O O . MET A 1 91 ? 22.947 0.466 -25.454 1.00 51.12 91 MET A O 1
ATOM 716 N N . GLU A 1 92 ? 23.034 0.772 -27.678 1.00 51.56 92 GLU A N 1
ATOM 717 C CA . GLU A 1 92 ? 24.117 1.777 -27.650 1.00 51.56 92 GLU A CA 1
ATOM 718 C C . GLU A 1 92 ? 23.567 3.168 -27.287 1.00 51.56 92 GLU A C 1
ATOM 720 O O . GLU A 1 92 ? 23.732 4.162 -27.986 1.00 51.56 92 GLU A O 1
ATOM 725 N N . LEU A 1 93 ? 22.846 3.225 -26.174 1.00 58.03 93 LEU A N 1
ATOM 726 C CA . LEU A 1 93 ? 22.417 4.459 -25.546 1.00 58.03 93 LEU A CA 1
ATOM 727 C C . LEU A 1 93 ? 23.646 5.134 -24.946 1.00 58.03 93 LEU A C 1
ATOM 729 O O . LEU A 1 93 ? 24.476 4.488 -24.296 1.00 58.03 93 LEU A O 1
ATOM 733 N N . THR A 1 94 ? 23.771 6.441 -25.147 1.00 69.88 94 THR A N 1
ATOM 734 C CA . THR A 1 94 ? 24.840 7.195 -24.495 1.00 69.88 94 THR A CA 1
ATOM 735 C C . THR A 1 94 ? 24.644 7.152 -22.974 1.00 69.88 94 THR A C 1
ATOM 737 O O . THR A 1 94 ? 23.536 6.940 -22.476 1.00 69.88 94 THR A O 1
ATOM 740 N N . LEU A 1 95 ? 25.707 7.378 -22.190 1.00 69.00 95 LEU A N 1
ATOM 741 C CA . LEU A 1 95 ? 25.592 7.466 -20.722 1.00 69.00 95 LEU A CA 1
ATOM 742 C C . LEU A 1 95 ? 24.538 8.501 -20.280 1.00 69.00 95 LEU A C 1
ATOM 744 O O . LEU A 1 95 ? 23.916 8.345 -19.229 1.00 69.00 95 LEU A O 1
ATOM 748 N N . VAL A 1 96 ? 24.318 9.532 -21.101 1.00 76.38 96 VAL A N 1
ATOM 749 C CA . VAL A 1 96 ? 23.291 10.555 -20.890 1.00 76.38 96 VAL A CA 1
ATOM 750 C C . VAL A 1 96 ? 21.890 9.961 -21.040 1.00 76.38 96 VAL A C 1
ATOM 752 O O . VAL A 1 96 ? 21.059 10.170 -20.160 1.00 76.38 96 VAL A O 1
ATOM 755 N N . ASP A 1 97 ? 21.638 9.162 -22.076 1.00 72.75 97 ASP A N 1
ATOM 756 C CA . ASP A 1 97 ? 20.327 8.544 -22.311 1.00 72.75 97 ASP A CA 1
ATOM 757 C C . ASP A 1 97 ? 19.965 7.531 -21.215 1.00 72.75 97 ASP A C 1
ATOM 759 O O . ASP A 1 97 ? 18.819 7.477 -20.759 1.00 72.75 97 ASP A O 1
ATOM 763 N N . TYR A 1 98 ? 20.953 6.779 -20.714 1.00 72.06 98 TYR A N 1
ATOM 764 C CA . TYR A 1 98 ? 20.775 5.930 -19.532 1.00 72.06 98 TYR A CA 1
ATOM 765 C C . TYR A 1 98 ? 20.410 6.752 -18.292 1.00 72.06 98 TYR A C 1
ATOM 767 O O . TYR A 1 98 ? 19.484 6.391 -17.564 1.00 72.06 98 TYR A O 1
ATOM 775 N N . GLY A 1 99 ? 21.103 7.870 -18.058 1.00 75.69 99 GLY A N 1
ATOM 776 C CA . GLY A 1 99 ? 20.810 8.771 -16.944 1.00 75.69 99 GLY A CA 1
ATOM 777 C C . GLY A 1 99 ? 19.393 9.346 -17.010 1.00 75.69 99 GLY A C 1
ATOM 778 O O . GLY A 1 99 ? 18.669 9.318 -16.011 1.00 75.69 99 GLY A O 1
ATOM 779 N N . VAL A 1 100 ? 18.970 9.802 -18.193 1.00 81.56 100 VAL A N 1
ATOM 780 C CA . VAL A 1 100 ? 17.618 10.331 -18.435 1.00 81.56 100 VAL A CA 1
ATOM 781 C C . VAL A 1 100 ? 16.562 9.252 -18.205 1.00 81.56 100 VAL A C 1
ATOM 783 O O . VAL A 1 100 ? 15.589 9.508 -17.497 1.00 81.56 100 VAL A O 1
ATOM 786 N N . MET A 1 101 ? 16.762 8.031 -18.710 1.00 77.06 101 MET A N 1
ATOM 787 C CA . MET A 1 101 ? 15.820 6.928 -18.487 1.00 77.06 101 MET A CA 1
ATOM 788 C C . MET A 1 101 ? 15.698 6.527 -17.018 1.00 77.06 101 MET A C 1
ATOM 790 O O . MET A 1 101 ? 14.585 6.305 -16.536 1.00 77.06 101 MET A O 1
ATOM 794 N N . VAL A 1 102 ? 16.814 6.442 -16.288 1.00 80.25 102 VAL A N 1
ATOM 795 C CA . VAL A 1 102 ? 16.795 6.115 -14.854 1.00 80.25 102 VAL A CA 1
ATOM 796 C C . VAL A 1 102 ? 16.055 7.198 -14.077 1.00 80.25 102 VAL A C 1
ATOM 798 O O . VAL A 1 102 ? 15.178 6.887 -13.270 1.00 80.25 102 VAL A O 1
ATOM 801 N N . PHE A 1 103 ? 16.357 8.469 -14.346 1.00 83.88 103 PHE A N 1
ATOM 802 C CA . PHE A 1 103 ? 15.693 9.585 -13.682 1.00 83.88 103 PHE A CA 1
ATOM 803 C C . PHE A 1 103 ? 14.191 9.625 -13.987 1.00 83.88 103 PHE A C 1
ATOM 805 O O . PHE A 1 103 ? 13.384 9.704 -13.058 1.00 83.88 103 PHE A O 1
ATOM 812 N N . ALA A 1 104 ? 13.808 9.501 -15.262 1.00 84.00 104 ALA A N 1
ATOM 813 C CA . ALA A 1 104 ? 12.410 9.444 -15.678 1.00 84.00 104 ALA A CA 1
ATOM 814 C C . ALA A 1 104 ? 11.682 8.283 -14.989 1.00 84.00 104 ALA A C 1
ATOM 816 O O . ALA A 1 104 ? 10.617 8.478 -14.412 1.00 84.00 104 ALA A O 1
ATOM 817 N N . THR A 1 105 ? 12.293 7.099 -14.935 1.00 82.94 105 THR A N 1
ATOM 818 C CA . THR A 1 105 ? 11.727 5.926 -14.251 1.00 82.94 105 THR A CA 1
ATOM 819 C C . THR A 1 105 ? 11.501 6.172 -12.758 1.00 82.94 105 THR A C 1
ATOM 821 O O . THR A 1 105 ? 10.440 5.847 -12.224 1.00 82.94 105 THR A O 1
ATOM 824 N N . ILE A 1 106 ? 12.473 6.771 -12.064 1.00 87.81 106 ILE A N 1
ATOM 825 C CA . ILE A 1 106 ? 12.333 7.108 -10.641 1.00 87.81 106 ILE A CA 1
ATOM 826 C C . ILE A 1 106 ? 11.195 8.114 -10.448 1.00 87.81 106 ILE A C 1
ATOM 828 O O . ILE A 1 106 ? 10.333 7.900 -9.595 1.00 87.81 106 ILE A O 1
ATOM 832 N N . ALA A 1 107 ? 11.149 9.172 -11.261 1.00 89.38 107 ALA A N 1
ATOM 833 C CA . ALA A 1 107 ? 10.075 10.161 -11.224 1.00 89.38 107 ALA A CA 1
ATOM 834 C C . ALA A 1 107 ?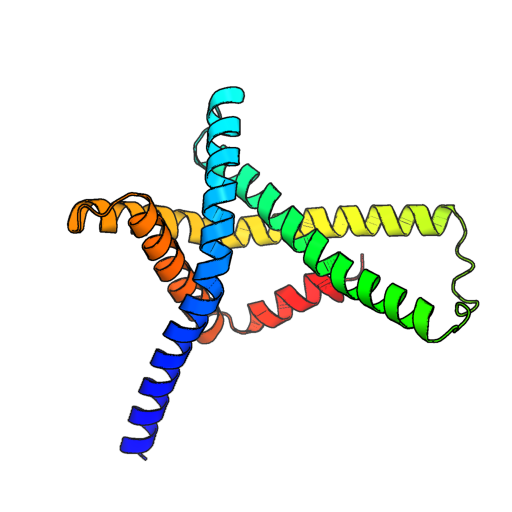 8.700 9.517 -11.481 1.00 89.38 107 ALA A C 1
ATOM 836 O O . ALA A 1 107 ? 7.750 9.791 -10.745 1.00 89.38 107 ALA A O 1
ATOM 837 N N . LYS A 1 108 ? 8.610 8.590 -12.446 1.00 87.38 108 LYS A N 1
ATOM 838 C CA . LYS A 1 108 ? 7.404 7.796 -12.731 1.00 87.38 108 LYS A CA 1
ATOM 839 C C . LYS A 1 108 ? 6.914 7.053 -11.506 1.00 87.38 108 LYS A C 1
ATOM 841 O O . LYS A 1 108 ? 5.737 7.133 -11.160 1.00 87.38 108 LYS A O 1
ATOM 846 N N . ASN A 1 109 ? 7.811 6.312 -10.864 1.00 89.31 109 ASN A N 1
ATOM 847 C CA . ASN A 1 109 ? 7.467 5.445 -9.747 1.00 89.31 109 ASN A CA 1
ATOM 848 C C . ASN A 1 109 ? 7.053 6.269 -8.526 1.00 89.31 109 ASN A C 1
ATOM 850 O O . ASN A 1 109 ? 6.096 5.902 -7.847 1.00 89.31 109 ASN A O 1
ATOM 854 N N . LEU A 1 110 ? 7.697 7.420 -8.302 1.00 92.19 110 LEU A N 1
ATOM 855 C CA . LEU A 1 110 ? 7.293 8.387 -7.279 1.00 92.19 110 LEU A CA 1
ATOM 856 C C . LEU A 1 110 ? 5.875 8.920 -7.536 1.00 92.19 110 LEU A C 1
ATOM 858 O O . LEU A 1 110 ? 5.028 8.868 -6.645 1.00 92.19 110 LEU A O 1
ATOM 862 N N . LEU A 1 111 ? 5.579 9.373 -8.759 1.00 91.31 111 LEU A N 1
ATOM 863 C CA . LEU A 1 111 ? 4.247 9.877 -9.120 1.00 91.31 111 LEU A CA 1
ATOM 864 C C . LEU A 1 111 ? 3.176 8.783 -9.056 1.00 91.31 111 LEU A C 1
ATOM 866 O O . LEU A 1 111 ? 2.094 9.004 -8.517 1.00 91.31 111 LEU A O 1
ATOM 870 N N . THR A 1 112 ? 3.482 7.585 -9.546 1.00 90.81 112 THR A N 1
ATOM 871 C CA . THR A 1 112 ? 2.561 6.440 -9.518 1.00 90.81 112 THR A CA 1
ATOM 872 C C . THR A 1 112 ? 2.232 6.045 -8.080 1.00 90.81 112 THR A C 1
ATOM 874 O O . THR A 1 112 ? 1.064 5.867 -7.732 1.00 90.81 112 THR A O 1
ATOM 877 N N . ALA A 1 113 ? 3.241 5.995 -7.205 1.00 92.75 113 ALA A N 1
ATOM 878 C CA . ALA A 1 113 ? 3.034 5.735 -5.786 1.00 92.75 113 ALA A CA 1
ATOM 879 C C . ALA A 1 113 ? 2.196 6.827 -5.110 1.00 92.75 113 ALA A C 1
ATOM 881 O O . ALA A 1 113 ? 1.370 6.524 -4.246 1.00 92.75 113 ALA A O 1
ATOM 882 N N . LEU A 1 114 ? 2.362 8.088 -5.519 1.00 93.38 114 LEU A N 1
ATOM 883 C CA . LEU A 1 114 ? 1.563 9.204 -5.020 1.00 93.38 114 LEU A CA 1
ATOM 884 C C . LEU A 1 114 ? 0.085 9.015 -5.386 1.00 93.38 114 LEU A C 1
ATOM 886 O O . LEU A 1 114 ? -0.776 9.074 -4.509 1.00 93.38 114 LEU A O 1
ATOM 890 N N . VAL A 1 115 ? -0.205 8.717 -6.657 1.00 92.12 115 VAL A N 1
ATOM 891 C CA . VAL A 1 115 ? -1.569 8.455 -7.147 1.00 92.12 115 VAL A CA 1
ATOM 892 C C . VAL A 1 115 ? -2.207 7.298 -6.378 1.00 92.12 115 VAL A C 1
ATOM 894 O O . VAL A 1 115 ? -3.315 7.435 -5.861 1.00 92.12 115 VAL A O 1
ATOM 897 N N . PHE A 1 116 ? -1.495 6.181 -6.224 1.00 91.25 116 PHE A N 1
ATOM 898 C CA . PHE A 1 116 ? -1.994 5.032 -5.463 1.00 91.25 116 PHE A CA 1
ATOM 899 C C . PHE A 1 116 ? -2.198 5.348 -3.982 1.00 91.25 116 PHE A C 1
ATOM 901 O O . PHE A 1 116 ? -3.176 4.897 -3.392 1.00 91.25 116 PHE A O 1
ATOM 908 N N . THR A 1 117 ? -1.348 6.179 -3.383 1.00 93.81 117 THR A N 1
ATOM 909 C CA . THR A 1 117 ? -1.535 6.632 -1.997 1.00 93.81 117 THR A CA 1
ATOM 910 C C . THR A 1 117 ? -2.840 7.402 -1.840 1.00 93.81 117 THR A C 1
ATOM 912 O O . THR A 1 117 ? -3.603 7.128 -0.915 1.00 93.81 117 THR A O 1
ATOM 915 N N . PHE A 1 118 ? -3.140 8.323 -2.759 1.00 92.00 118 PHE A N 1
ATOM 916 C CA . PHE A 1 118 ? -4.402 9.063 -2.733 1.00 92.00 118 PHE A CA 1
ATOM 917 C C . PHE A 1 118 ? -5.620 8.158 -2.923 1.00 92.00 118 PHE A C 1
ATOM 919 O O . PHE A 1 118 ? -6.622 8.349 -2.236 1.00 92.00 118 PHE A O 1
ATOM 926 N N . LEU A 1 119 ? -5.523 7.141 -3.782 1.00 90.00 119 LEU A N 1
ATOM 927 C CA . LEU A 1 119 ? -6.586 6.145 -3.955 1.00 90.00 119 LEU A CA 1
ATOM 928 C C . LEU A 1 119 ? -6.793 5.272 -2.706 1.00 90.00 119 LEU A C 1
ATOM 930 O O . LEU A 1 119 ? -7.921 4.883 -2.409 1.00 90.00 119 LEU A O 1
ATOM 934 N N . LEU A 1 120 ? -5.727 4.982 -1.954 1.00 91.25 120 LEU A N 1
ATOM 935 C CA . LEU A 1 120 ? -5.784 4.159 -0.741 1.00 91.25 120 LEU A CA 1
ATOM 936 C C . LEU A 1 120 ? -6.215 4.933 0.512 1.00 91.25 120 LEU A C 1
ATOM 938 O O . LEU A 1 120 ? -6.703 4.322 1.461 1.00 91.25 120 LEU A O 1
ATOM 942 N N . LEU A 1 121 ? -6.075 6.261 0.542 1.00 91.12 121 LEU A N 1
ATOM 943 C CA . LEU A 1 121 ? -6.435 7.077 1.710 1.00 91.12 121 LEU A CA 1
ATOM 944 C C . LEU A 1 121 ? -7.891 6.881 2.180 1.00 91.12 121 LEU A C 1
ATOM 946 O O . LEU A 1 121 ? -8.078 6.613 3.368 1.00 91.12 121 LEU A O 1
ATOM 950 N N . PRO A 1 122 ? -8.925 6.937 1.315 1.00 91.00 122 PRO A N 1
ATOM 951 C CA . PRO A 1 122 ? -10.306 6.650 1.719 1.00 91.00 122 PRO A CA 1
ATOM 952 C C . PRO A 1 122 ? -10.474 5.264 2.357 1.00 91.00 122 PRO A C 1
ATOM 954 O O . PRO A 1 122 ? -11.198 5.106 3.341 1.00 91.00 122 PRO A O 1
ATOM 957 N N . LEU A 1 123 ? -9.758 4.265 1.837 1.00 91.81 123 LEU A N 1
ATOM 958 C CA . LEU A 1 123 ? -9.778 2.900 2.359 1.00 91.81 123 LEU A CA 1
ATOM 959 C C . LEU A 1 123 ? -9.090 2.802 3.727 1.00 91.81 123 LEU A C 1
ATOM 961 O O . LEU A 1 123 ? -9.534 2.034 4.574 1.00 91.81 123 LEU A O 1
ATOM 965 N N . LEU A 1 124 ? -8.065 3.615 3.996 1.00 90.12 124 LEU A N 1
ATOM 966 C CA . LEU A 1 124 ? -7.429 3.703 5.318 1.00 90.12 124 LEU A CA 1
ATOM 967 C C . LEU A 1 124 ? -8.348 4.314 6.377 1.00 90.12 124 LEU A C 1
ATOM 969 O O . LEU A 1 124 ? -8.350 3.858 7.526 1.00 90.12 124 LEU A O 1
ATOM 973 N N . PHE A 1 125 ? -9.150 5.315 6.006 1.00 91.06 125 PHE A N 1
ATOM 974 C CA . PHE A 1 125 ? -10.196 5.835 6.890 1.00 91.06 125 PHE A CA 1
ATOM 975 C C . PHE A 1 125 ? -11.228 4.750 7.203 1.00 91.06 125 PHE A C 1
ATOM 977 O O . PHE A 1 125 ? -11.568 4.550 8.369 1.00 91.06 125 PHE A O 1
ATOM 984 N N . PHE A 1 126 ? -11.660 3.995 6.188 1.00 92.12 126 PHE A N 1
ATOM 985 C CA . PHE A 1 126 ? -12.565 2.865 6.385 1.00 92.12 126 PHE A CA 1
ATOM 986 C C . PHE A 1 126 ? -11.956 1.781 7.287 1.00 92.12 126 PHE A C 1
ATOM 988 O O . PHE A 1 126 ? -12.618 1.322 8.214 1.00 92.12 126 PHE A O 1
ATOM 995 N N . ALA A 1 127 ? -10.689 1.418 7.079 1.00 89.94 127 ALA A N 1
ATOM 996 C CA . ALA A 1 127 ? -9.983 0.439 7.904 1.00 89.94 127 ALA A CA 1
ATOM 997 C C . ALA A 1 127 ? -9.919 0.873 9.373 1.00 89.94 127 ALA A C 1
ATOM 999 O O . ALA A 1 127 ? -10.148 0.072 10.280 1.00 89.94 127 ALA A O 1
ATOM 1000 N N . SER A 1 128 ? -9.643 2.157 9.607 1.00 88.62 128 SER A N 1
ATOM 1001 C CA . SER A 1 128 ? -9.578 2.738 10.951 1.00 88.62 128 SER A CA 1
ATOM 1002 C C . SER A 1 128 ? -10.944 2.712 11.632 1.00 88.62 128 SER A C 1
ATOM 1004 O O . SER A 1 128 ? -11.053 2.262 12.770 1.00 88.62 128 SER A O 1
ATOM 1006 N N . PHE A 1 129 ? -11.995 3.093 10.904 1.00 90.69 129 PHE A N 1
ATOM 1007 C CA . PHE A 1 129 ? -13.376 3.017 11.375 1.00 90.69 129 PHE A CA 1
ATOM 1008 C C . PHE A 1 129 ? -13.815 1.576 11.680 1.00 90.69 129 PHE A C 1
ATOM 1010 O O . PHE A 1 129 ? -14.413 1.312 12.723 1.00 90.69 129 PHE A O 1
ATOM 1017 N N . ALA A 1 130 ? -13.496 0.624 10.799 1.00 89.50 130 ALA A N 1
ATOM 1018 C CA . ALA A 1 130 ? -13.798 -0.789 11.006 1.00 89.50 130 ALA A CA 1
ATOM 1019 C C . ALA A 1 130 ? -13.095 -1.322 12.264 1.00 89.50 130 ALA A C 1
ATOM 1021 O O . ALA A 1 130 ? -13.738 -1.942 13.109 1.00 89.50 130 ALA A O 1
ATOM 1022 N N . SER A 1 131 ? -11.804 -1.017 12.419 1.00 91.12 131 SER A N 1
ATOM 1023 C CA . SER A 1 131 ? -10.995 -1.387 13.586 1.00 91.12 131 SER A CA 1
ATOM 1024 C C . SER A 1 131 ? -11.577 -0.847 14.896 1.00 91.12 131 SER A C 1
ATOM 1026 O O . SER A 1 131 ? -11.655 -1.577 15.884 1.00 91.12 131 SER A O 1
ATOM 1028 N N . GLU A 1 132 ? -12.022 0.409 14.921 1.00 89.12 132 GLU A N 1
ATOM 1029 C CA . GLU A 1 132 ? -12.632 1.017 16.108 1.00 89.12 132 GLU A CA 1
ATOM 1030 C C . GLU A 1 132 ? -13.963 0.340 16.460 1.00 89.12 132 GLU A C 1
ATOM 1032 O O . GLU A 1 132 ? -14.148 -0.141 17.580 1.00 89.12 132 GLU A O 1
ATOM 1037 N N . LYS A 1 133 ? -14.843 0.171 15.469 1.00 89.88 133 LYS A N 1
ATOM 1038 C CA . LYS A 1 133 ? -16.170 -0.427 15.662 1.00 89.88 133 LYS A CA 1
ATOM 1039 C C . LYS A 1 133 ? -16.116 -1.900 16.082 1.00 89.88 133 LYS A C 1
ATOM 1041 O O . LYS A 1 133 ? -16.925 -2.346 16.897 1.00 89.88 133 LYS A O 1
ATOM 1046 N N . ILE A 1 134 ? -15.169 -2.672 15.546 1.00 88.56 134 ILE A N 1
ATOM 1047 C CA . ILE A 1 134 ? -14.957 -4.075 15.936 1.00 88.56 134 ILE A CA 1
ATOM 1048 C C . ILE A 1 134 ? -14.414 -4.150 17.365 1.00 88.56 134 ILE A C 1
ATOM 1050 O O . ILE A 1 134 ? -14.897 -4.960 18.162 1.00 88.56 134 ILE A O 1
ATOM 1054 N N . ARG A 1 135 ? -13.456 -3.284 17.718 1.00 87.88 135 ARG A N 1
ATOM 1055 C CA . ARG A 1 135 ? -12.882 -3.225 19.068 1.00 87.88 135 ARG A CA 1
ATOM 1056 C C . ARG A 1 135 ? -13.936 -2.911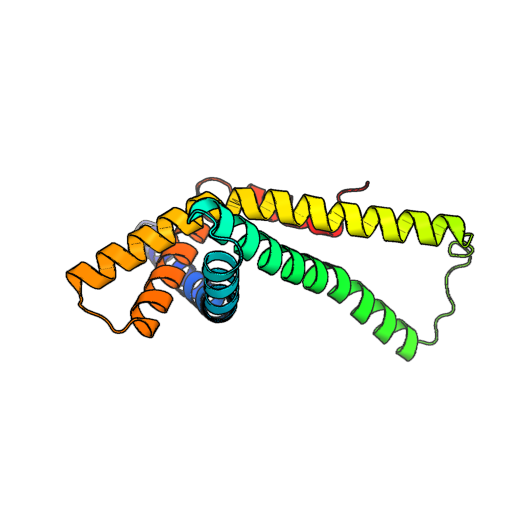 20.123 1.00 87.88 135 ARG A C 1
ATOM 1058 O O . ARG A 1 135 ? -13.969 -3.586 21.150 1.00 87.88 135 ARG A O 1
ATOM 1065 N N . GLU A 1 136 ? -14.799 -1.932 19.868 1.00 86.88 136 GLU A N 1
ATOM 1066 C CA . GLU A 1 136 ? -15.891 -1.563 20.777 1.00 86.88 136 GLU A CA 1
ATOM 1067 C C . GLU A 1 136 ? -16.881 -2.711 20.988 1.00 86.88 136 GLU A C 1
ATOM 1069 O O . GLU A 1 136 ? -17.278 -2.991 22.121 1.00 86.88 136 GLU A O 1
ATOM 1074 N N . ARG A 1 137 ? -17.256 -3.410 19.910 1.00 86.19 137 ARG A N 1
ATOM 1075 C CA . ARG A 1 137 ? -18.300 -4.441 19.961 1.00 86.19 137 ARG A CA 1
ATOM 1076 C C . ARG A 1 137 ? -17.814 -5.785 20.498 1.00 86.19 137 ARG A C 1
ATOM 1078 O O . ARG A 1 137 ? -18.559 -6.455 21.207 1.00 86.19 137 ARG A O 1
ATOM 1085 N N . HIS A 1 138 ? -16.596 -6.193 20.148 1.00 83.19 138 HIS A N 1
ATOM 1086 C CA . HIS A 1 138 ? -16.104 -7.553 20.392 1.00 83.19 138 HIS A CA 1
ATOM 1087 C C . HIS A 1 138 ? -14.904 -7.633 21.346 1.00 83.19 138 HIS A C 1
ATOM 1089 O O . HIS A 1 138 ? -14.485 -8.742 21.667 1.00 83.19 138 HIS A O 1
ATOM 1095 N N . LYS A 1 139 ? -14.356 -6.499 21.821 1.00 83.62 139 LYS A N 1
ATOM 1096 C CA . LYS A 1 139 ? -13.202 -6.437 22.750 1.00 83.62 139 LYS A CA 1
ATOM 1097 C C . LYS A 1 139 ? -12.031 -7.342 22.331 1.00 83.62 139 LYS A C 1
ATOM 1099 O O . LYS A 1 139 ? -11.383 -7.974 23.162 1.00 83.62 139 LYS A O 1
ATOM 1104 N N . MET A 1 140 ? -11.785 -7.430 21.025 1.00 84.69 140 MET A N 1
ATOM 1105 C CA . MET A 1 140 ? -10.765 -8.312 20.458 1.00 84.69 140 MET A CA 1
ATOM 1106 C C . MET A 1 140 ? -9.344 -7.808 20.759 1.00 84.69 140 MET A C 1
ATOM 1108 O O . MET A 1 140 ? -9.139 -6.595 20.873 1.00 84.69 140 MET A O 1
ATOM 1112 N N . PRO A 1 141 ? -8.345 -8.711 20.837 1.00 89.56 141 PRO A N 1
ATOM 1113 C CA . PRO A 1 141 ? -6.944 -8.311 20.919 1.00 89.56 141 PRO A CA 1
ATOM 1114 C C . PRO A 1 141 ? -6.526 -7.522 19.669 1.00 89.56 141 PRO A C 1
ATOM 1116 O O . PRO A 1 141 ? -7.028 -7.765 18.571 1.00 89.56 141 PRO A O 1
ATOM 1119 N N . GLU A 1 142 ? -5.576 -6.596 19.828 1.00 86.25 142 GLU A N 1
ATOM 1120 C CA . GLU A 1 142 ? -5.184 -5.614 18.800 1.00 86.25 142 GLU A CA 1
ATOM 1121 C C . GLU A 1 142 ? -4.765 -6.253 17.466 1.00 86.25 142 GLU A C 1
ATOM 1123 O O . GLU A 1 142 ? -5.141 -5.772 16.396 1.00 86.25 142 GLU A O 1
ATOM 1128 N N . ILE A 1 143 ? -4.055 -7.380 17.527 1.00 90.44 143 ILE A N 1
ATOM 1129 C CA . ILE A 1 143 ? -3.597 -8.142 16.356 1.00 90.44 143 ILE A CA 1
ATOM 1130 C C . ILE A 1 143 ? -4.791 -8.698 15.568 1.00 90.44 143 ILE A C 1
ATOM 1132 O O . ILE A 1 143 ? -4.886 -8.487 14.359 1.00 90.44 143 ILE A O 1
ATOM 1136 N N . ALA A 1 144 ? -5.729 -9.362 16.252 1.00 90.44 144 ALA A N 1
ATOM 1137 C CA . ALA A 1 144 ? -6.923 -9.914 15.615 1.00 90.44 144 ALA A CA 1
ATOM 1138 C C . ALA A 1 144 ? -7.815 -8.797 15.060 1.00 90.44 144 ALA A C 1
ATOM 1140 O O . ALA A 1 144 ? -8.295 -8.894 13.935 1.00 90.44 144 ALA A O 1
ATOM 1141 N N . ASN A 1 145 ? -7.972 -7.705 15.810 1.00 91.62 145 ASN A N 1
ATOM 1142 C CA . ASN A 1 145 ? -8.730 -6.540 15.367 1.00 91.62 145 ASN A CA 1
ATOM 1143 C C . ASN A 1 145 ? -8.137 -5.916 14.091 1.00 91.62 145 ASN A C 1
ATOM 1145 O O . ASN A 1 145 ? -8.861 -5.614 13.146 1.00 91.62 145 ASN A O 1
ATOM 1149 N N . THR A 1 146 ? -6.808 -5.791 14.034 1.00 91.00 146 THR A N 1
ATOM 1150 C CA . THR A 1 146 ? -6.092 -5.283 12.855 1.00 91.00 146 THR A CA 1
ATOM 1151 C C . THR A 1 146 ? -6.297 -6.203 11.653 1.00 91.00 146 THR A C 1
ATOM 1153 O O . THR A 1 146 ? -6.591 -5.718 10.563 1.00 91.00 146 THR A O 1
ATOM 1156 N N . PHE A 1 147 ? -6.214 -7.524 11.839 1.00 93.94 147 PHE A N 1
ATOM 1157 C CA . PHE A 1 147 ? -6.464 -8.480 10.760 1.00 93.94 147 PHE A CA 1
ATOM 1158 C C . PHE A 1 147 ? -7.896 -8.384 10.221 1.00 93.94 147 PHE A C 1
ATOM 1160 O O . PHE A 1 147 ? -8.088 -8.304 9.010 1.00 93.94 147 PHE A O 1
ATOM 1167 N N . VAL A 1 148 ? -8.903 -8.330 11.100 1.00 93.00 148 VAL A N 1
ATOM 1168 C CA . VAL A 1 148 ? -10.307 -8.210 10.672 1.00 93.00 148 VAL A CA 1
ATOM 1169 C C . VAL A 1 148 ? -10.548 -6.876 9.962 1.00 93.00 148 VAL A C 1
ATOM 1171 O O . VAL A 1 148 ? -11.206 -6.856 8.927 1.00 93.00 148 VAL A O 1
ATOM 1174 N N . ALA A 1 149 ? -9.971 -5.772 10.442 1.00 93.06 149 ALA A N 1
ATOM 1175 C CA . ALA A 1 149 ? -10.069 -4.477 9.771 1.00 93.06 149 ALA A CA 1
ATOM 1176 C C . ALA A 1 149 ? -9.450 -4.502 8.363 1.00 93.06 149 ALA A C 1
ATOM 1178 O O . ALA A 1 149 ? -10.054 -3.999 7.412 1.00 93.06 149 ALA A O 1
ATOM 1179 N N . VAL A 1 150 ? -8.281 -5.133 8.208 1.00 94.00 150 VAL A N 1
ATOM 1180 C CA . VAL A 1 150 ? -7.636 -5.338 6.902 1.00 94.00 150 VAL A CA 1
ATOM 1181 C C . VAL A 1 150 ? -8.506 -6.208 5.999 1.00 94.00 150 VAL A C 1
ATOM 1183 O O . VAL A 1 150 ? -8.708 -5.856 4.841 1.00 94.00 150 VAL A O 1
ATOM 1186 N N . PHE A 1 151 ? -9.079 -7.291 6.524 1.00 94.94 151 PHE A N 1
ATOM 1187 C CA . PHE A 1 151 ? -9.986 -8.160 5.777 1.00 94.94 151 PHE A CA 1
ATOM 1188 C C . PHE A 1 151 ? -11.247 -7.422 5.307 1.00 94.94 151 PHE A C 1
ATOM 1190 O O . PHE A 1 151 ? -11.581 -7.477 4.126 1.00 94.94 151 PHE A O 1
ATOM 1197 N N . CYS A 1 152 ? -11.918 -6.680 6.191 1.00 93.88 152 CYS A N 1
ATOM 1198 C CA . CYS A 1 152 ? -13.086 -5.875 5.831 1.00 93.88 152 CYS A CA 1
ATOM 1199 C C . CYS A 1 152 ? -12.740 -4.825 4.773 1.00 93.88 152 CYS A C 1
ATOM 1201 O O . CYS A 1 152 ? -13.518 -4.599 3.850 1.00 93.88 152 CYS A O 1
ATOM 1203 N N . THR A 1 153 ? -11.568 -4.201 4.889 1.00 94.25 153 THR A N 1
ATOM 1204 C CA . THR A 1 153 ? -11.101 -3.218 3.908 1.00 94.25 153 THR A CA 1
ATOM 1205 C C . THR A 1 153 ? -10.825 -3.881 2.567 1.00 94.25 153 THR A C 1
ATOM 1207 O O . THR A 1 153 ? -11.309 -3.386 1.560 1.00 94.25 153 THR A O 1
ATOM 1210 N N . ALA A 1 154 ? -10.147 -5.033 2.543 1.00 93.62 154 ALA A N 1
ATOM 1211 C CA . ALA A 1 154 ? -9.899 -5.800 1.322 1.00 93.62 154 ALA A CA 1
ATOM 1212 C C . ALA A 1 154 ? -11.206 -6.236 0.643 1.00 93.62 154 ALA A C 1
ATOM 1214 O O . ALA A 1 154 ? -11.332 -6.114 -0.573 1.00 93.62 154 ALA A O 1
ATOM 1215 N N . PHE A 1 155 ? -12.197 -6.672 1.423 1.00 93.69 155 PHE A N 1
ATOM 1216 C CA . PHE A 1 155 ? -13.524 -7.022 0.919 1.00 93.69 155 PHE A CA 1
ATOM 1217 C C . PHE A 1 155 ? -14.225 -5.831 0.267 1.00 93.69 155 PHE A C 1
ATOM 1219 O O . PHE A 1 155 ? -14.718 -5.936 -0.856 1.00 93.69 155 PHE A O 1
ATOM 1226 N N . VAL A 1 156 ? -14.223 -4.674 0.933 1.00 92.44 156 VAL A N 1
ATOM 1227 C CA . VAL A 1 156 ? -14.794 -3.441 0.374 1.00 92.44 156 VAL A CA 1
ATOM 1228 C C . VAL A 1 156 ? -14.016 -2.980 -0.856 1.00 92.44 156 VAL A C 1
ATOM 1230 O O . VAL A 1 156 ? -14.631 -2.592 -1.844 1.00 92.44 156 VAL A O 1
ATOM 1233 N N . SER A 1 157 ? -12.686 -3.068 -0.849 1.00 91.56 157 SER A N 1
ATOM 1234 C CA . SER A 1 157 ? -11.857 -2.748 -2.012 1.00 91.56 157 SER A CA 1
ATOM 1235 C C . SER A 1 157 ? -12.201 -3.630 -3.206 1.00 91.56 157 SER A C 1
ATOM 1237 O O . SER A 1 157 ? -12.409 -3.101 -4.294 1.00 91.56 157 SER A O 1
ATOM 1239 N N . TRP A 1 158 ? -12.329 -4.946 -3.016 1.00 90.75 158 TRP A N 1
ATOM 1240 C CA . TRP A 1 158 ? -12.757 -5.846 -4.084 1.00 90.75 158 TRP A CA 1
ATOM 1241 C C . TRP A 1 158 ? -14.171 -5.539 -4.562 1.00 90.75 158 TRP A C 1
ATOM 1243 O O . TRP A 1 158 ? -14.399 -5.517 -5.766 1.00 90.75 158 TRP A O 1
ATOM 1253 N N . ALA A 1 159 ? -15.104 -5.240 -3.657 1.00 89.44 159 ALA A N 1
ATOM 1254 C CA . ALA A 1 159 ? -16.454 -4.853 -4.047 1.00 89.44 159 ALA A CA 1
ATOM 1255 C C . ALA A 1 159 ? -16.455 -3.567 -4.899 1.00 89.44 159 ALA A C 1
ATOM 1257 O O . ALA A 1 159 ? -17.113 -3.509 -5.935 1.00 89.44 159 ALA A O 1
ATOM 1258 N N . ILE A 1 160 ? -15.670 -2.556 -4.515 1.00 89.25 160 ILE A N 1
ATOM 1259 C CA . ILE A 1 160 ? -15.521 -1.317 -5.291 1.00 89.25 160 ILE A CA 1
ATOM 1260 C C . ILE A 1 160 ? -14.898 -1.613 -6.658 1.00 89.25 160 ILE A C 1
ATOM 1262 O O . ILE A 1 160 ? -15.421 -1.163 -7.676 1.00 89.25 160 ILE A O 1
ATOM 1266 N N . VAL A 1 161 ? -13.805 -2.375 -6.697 1.00 88.06 161 VAL A N 1
ATOM 1267 C CA . VAL A 1 161 ? -13.098 -2.691 -7.944 1.00 88.06 161 VAL A CA 1
ATOM 1268 C C . VAL A 1 161 ? -13.982 -3.511 -8.875 1.00 88.06 161 VAL A C 1
ATOM 1270 O O . VAL A 1 161 ? -14.087 -3.170 -10.040 1.00 88.06 161 VAL A O 1
ATOM 1273 N N . LEU A 1 162 ? -14.650 -4.557 -8.396 1.00 85.75 162 LEU A N 1
ATOM 1274 C CA . LEU A 1 162 ? -15.403 -5.461 -9.266 1.00 85.75 162 LEU A CA 1
ATOM 1275 C C . LEU A 1 162 ? -16.747 -4.877 -9.715 1.00 85.75 162 LEU A C 1
ATOM 1277 O O . LEU A 1 162 ? -17.134 -5.090 -10.861 1.00 85.75 162 LEU A O 1
ATOM 1281 N N . PHE A 1 163 ? -17.449 -4.141 -8.847 1.00 85.81 163 PHE A N 1
ATOM 1282 C CA . PHE A 1 163 ? -18.821 -3.700 -9.129 1.00 85.81 163 PHE A CA 1
ATOM 1283 C C . PHE A 1 163 ? -18.950 -2.222 -9.498 1.00 85.81 163 PHE A C 1
ATOM 1285 O O . PHE A 1 163 ? -19.851 -1.874 -10.255 1.00 85.81 163 PHE A O 1
ATOM 1292 N N . ILE A 1 164 ? -18.090 -1.346 -8.972 1.00 87.38 164 ILE A N 1
ATOM 1293 C CA . ILE A 1 164 ? -18.212 0.106 -9.188 1.00 87.38 164 ILE A CA 1
ATOM 1294 C C . ILE A 1 164 ? -17.242 0.568 -10.275 1.00 87.38 164 ILE A C 1
ATOM 1296 O O . ILE A 1 164 ? -17.628 1.301 -11.182 1.00 87.38 164 ILE A O 1
ATOM 1300 N N . PHE A 1 165 ? -15.987 0.124 -10.199 1.00 88.12 165 PHE A N 1
ATOM 1301 C CA . PHE A 1 165 ? -14.902 0.628 -11.037 1.00 88.12 165 PHE A CA 1
ATOM 1302 C C . PHE A 1 165 ? -13.995 -0.494 -11.589 1.00 88.12 165 PHE A C 1
ATOM 1304 O O . PHE A 1 165 ? -12.794 -0.516 -11.299 1.00 88.12 165 PHE A O 1
ATOM 1311 N N . PRO A 1 166 ? -14.517 -1.400 -12.441 1.00 86.38 166 PRO A N 1
ATOM 1312 C CA . PRO A 1 166 ? -13.753 -2.537 -12.981 1.00 86.38 166 PRO A CA 1
ATOM 1313 C C . PRO A 1 166 ? -12.539 -2.126 -13.818 1.00 86.38 166 PRO A C 1
ATOM 1315 O O . PRO A 1 166 ? -11.542 -2.844 -13.880 1.00 86.38 166 PRO A O 1
ATOM 1318 N N . TRP A 1 167 ? -12.565 -0.930 -14.409 1.00 85.56 167 TRP A N 1
ATOM 1319 C CA . TRP A 1 167 ? -11.440 -0.393 -15.174 1.00 85.56 167 TRP A CA 1
ATOM 1320 C C . TRP A 1 167 ? -10.233 0.009 -14.315 1.00 85.56 167 TRP A C 1
ATOM 1322 O O . TRP A 1 167 ? -9.165 0.250 -14.879 1.00 85.56 167 TRP A O 1
ATOM 1332 N N . ILE A 1 168 ? -10.353 0.059 -12.978 1.00 84.38 168 ILE A N 1
ATOM 1333 C CA . ILE A 1 168 ? -9.219 0.366 -12.087 1.00 84.38 168 ILE A CA 1
ATOM 1334 C C . ILE A 1 168 ? -8.084 -0.634 -12.294 1.00 84.38 168 ILE A C 1
ATOM 1336 O O . ILE A 1 168 ? -6.931 -0.217 -12.348 1.00 84.38 168 ILE A O 1
ATOM 1340 N N . LEU A 1 169 ? -8.387 -1.925 -12.468 1.00 82.31 169 LEU A N 1
ATOM 1341 C CA . LEU A 1 169 ? -7.357 -2.948 -12.683 1.00 82.31 169 LEU A CA 1
ATOM 1342 C C . LEU A 1 169 ? -6.523 -2.646 -13.934 1.00 82.31 169 LEU A C 1
ATOM 1344 O O . LEU A 1 169 ? -5.295 -2.614 -13.870 1.00 82.31 169 LEU A O 1
ATOM 1348 N N . ASN A 1 170 ? -7.190 -2.332 -15.045 1.00 83.94 170 ASN A N 1
ATOM 1349 C CA . ASN A 1 170 ? -6.518 -1.969 -16.292 1.00 83.94 170 ASN A CA 1
ATOM 1350 C C . ASN A 1 170 ? -5.733 -0.659 -16.151 1.00 83.94 170 ASN A C 1
ATOM 1352 O O . ASN A 1 170 ? -4.609 -0.567 -16.635 1.00 83.94 170 ASN A O 1
ATOM 1356 N N . GLY A 1 171 ? -6.287 0.336 -15.451 1.00 83.12 171 GLY A N 1
ATOM 1357 C CA . GLY A 1 171 ? -5.610 1.608 -15.195 1.00 83.12 171 GLY A CA 1
ATOM 1358 C C . GLY A 1 171 ? -4.337 1.451 -14.357 1.00 83.12 171 GLY A C 1
ATOM 1359 O O . GLY A 1 171 ? -3.310 2.038 -14.688 1.00 83.12 171 GLY A O 1
ATOM 1360 N N . VAL A 1 172 ? -4.375 0.617 -13.313 1.00 83.06 172 VAL A N 1
ATOM 1361 C CA . VAL A 1 172 ? -3.213 0.300 -12.465 1.00 83.06 172 VAL A CA 1
ATOM 1362 C C . VAL A 1 172 ? -2.118 -0.381 -13.284 1.00 83.06 172 VAL A C 1
ATOM 1364 O O . VAL A 1 172 ? -0.962 0.035 -13.219 1.00 83.06 172 VAL A O 1
ATOM 1367 N N . LEU A 1 173 ? -2.472 -1.387 -14.090 1.00 82.12 173 LEU A N 1
ATOM 1368 C CA . LEU A 1 173 ? -1.518 -2.086 -14.955 1.00 82.12 173 LEU A CA 1
ATOM 1369 C C . LEU A 1 173 ? -0.923 -1.157 -16.018 1.00 82.12 173 LEU A C 1
ATOM 1371 O O . LEU A 1 173 ? 0.287 -1.173 -16.242 1.00 82.12 173 LEU A O 1
ATOM 1375 N N . TYR A 1 174 ? -1.754 -0.314 -16.633 1.00 83.3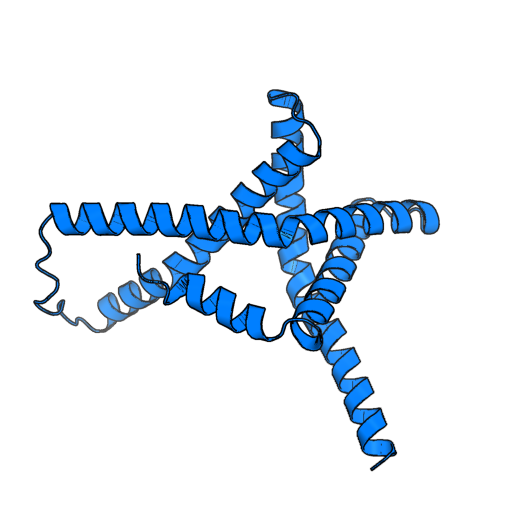1 174 TYR A N 1
ATOM 1376 C CA . TYR A 1 174 ? -1.301 0.671 -17.608 1.00 83.31 174 TYR A CA 1
ATOM 1377 C C . TYR A 1 174 ? -0.310 1.660 -16.985 1.00 83.31 174 TYR A C 1
ATOM 1379 O O . TYR A 1 174 ? 0.770 1.854 -17.534 1.00 83.31 174 TYR A O 1
ATOM 1387 N N . LEU A 1 175 ? -0.615 2.229 -15.814 1.00 82.00 175 LEU A N 1
ATOM 1388 C CA . LEU A 1 175 ? 0.292 3.152 -15.120 1.00 82.00 175 LEU A CA 1
ATOM 1389 C C . LEU A 1 175 ? 1.623 2.492 -14.746 1.00 82.00 175 LEU A C 1
ATOM 1391 O O . LEU A 1 175 ? 2.683 3.089 -14.922 1.00 82.00 175 LEU A O 1
ATOM 1395 N N . LEU A 1 176 ? 1.597 1.244 -14.278 1.00 78.19 176 LEU A N 1
ATOM 1396 C CA . LEU A 1 176 ? 2.819 0.545 -13.882 1.00 78.19 176 LEU A CA 1
ATOM 1397 C C . LEU A 1 176 ? 3.719 0.225 -15.083 1.00 78.19 176 LEU A C 1
ATOM 1399 O O . LEU A 1 176 ? 4.910 0.535 -15.052 1.00 78.19 176 LEU A O 1
ATOM 1403 N N . PHE A 1 177 ? 3.163 -0.330 -16.161 1.00 78.06 177 PHE A N 1
ATOM 1404 C CA . PHE A 1 177 ? 3.972 -0.944 -17.221 1.00 78.06 177 PHE A CA 1
ATOM 1405 C C . PHE A 1 177 ? 3.965 -0.189 -18.555 1.00 78.06 177 PHE A C 1
ATOM 1407 O O . PHE A 1 177 ? 4.971 -0.216 -19.258 1.00 78.06 177 PHE A O 1
ATOM 1414 N N . TRP A 1 178 ? 2.881 0.509 -18.904 1.00 75.00 178 TRP A N 1
ATOM 1415 C CA . TRP A 1 178 ? 2.686 1.064 -20.254 1.00 75.00 178 TRP A CA 1
ATOM 1416 C C . TRP A 1 178 ? 2.618 2.585 -20.333 1.00 75.00 178 TRP A C 1
ATOM 1418 O O . TRP A 1 178 ? 2.763 3.123 -21.428 1.00 75.00 178 TRP A O 1
ATOM 1428 N N . SER A 1 179 ? 2.435 3.300 -19.220 1.00 71.88 179 SER A N 1
ATOM 1429 C CA . SER A 1 179 ? 2.464 4.758 -19.265 1.00 71.88 179 SER A CA 1
ATOM 1430 C C . SER A 1 179 ? 3.884 5.212 -19.603 1.00 71.88 179 SER A C 1
ATOM 1432 O O . SER A 1 179 ? 4.810 5.061 -18.797 1.00 71.88 179 SER A O 1
ATOM 1434 N N . GLN A 1 180 ? 4.054 5.719 -20.818 1.00 60.66 180 GLN A N 1
ATOM 1435 C CA . GLN A 1 180 ? 5.272 6.399 -21.231 1.00 60.66 180 GLN A CA 1
ATOM 1436 C C . GLN A 1 180 ? 5.380 7.711 -20.441 1.00 60.66 180 GLN A C 1
ATOM 1438 O O . GLN A 1 180 ? 4.359 8.346 -20.164 1.00 60.66 180 GLN A O 1
ATOM 1443 N N . ILE A 1 181 ? 6.599 8.060 -20.025 1.00 54.31 181 ILE A N 1
ATOM 1444 C CA . ILE A 1 181 ? 6.948 9.441 -19.667 1.00 54.31 181 ILE A CA 1
ATOM 1445 C C . ILE A 1 181 ? 7.503 10.093 -20.916 1.00 54.31 181 ILE A C 1
ATOM 1447 O O . ILE A 1 181 ? 8.353 9.432 -21.555 1.00 54.31 181 ILE A O 1
#

Radius of gyration: 20.81 Å; chains: 1; bounding box: 59×38×54 Å

Organism: NCBI:txid3101447

Secondary structure (DSSP, 8-state):
-HHHHHHHHHHHHHHHHHHHHHHHHHHHHHHHHHHHHHHHHHHHH---HHHHHHHHHHHHHHHHHHHHHHHHHHHHHHHHHHH--PPPGGG---HHHHHHHHHHHHHHHHHHHHHHHHHHHHHHHHHHHHHHHHHHHH---HHHHHHHHHHHHHHHHHHIIIII-THHHHHHHIIIII---

pLDDT: mean 85.1, std 10.19, range [50.06, 94.94]